Protein AF-A0A1X7KS15-F1 (afdb_monomer_lite)

Organism: NCBI:txid1515439

Secondary structure (DSSP, 8-state):
-------------------------HHHHHHHHHHHHHHHHHHHHHHHHHHHS---HHHHHHHHHHHHHH-TT-TTHHHHHHHHHHHHHHHHHHHHHHHHH-HHHHHHHHHHHHHHHHHHHHHHTSPPPP-

Structure (mmCIF, N/CA/C/O backbone):
data_AF-A0A1X7KS15-F1
#
_entry.id   AF-A0A1X7KS15-F1
#
loop_
_atom_site.group_PDB
_atom_site.id
_atom_site.type_symbol
_atom_site.label_atom_id
_atom_site.label_alt_id
_atom_site.label_comp_id
_atom_site.label_asym_id
_atom_site.label_entity_id
_atom_site.label_seq_id
_atom_site.pdbx_PDB_ins_code
_atom_site.Cartn_x
_atom_site.Cartn_y
_atom_site.Cartn_z
_atom_site.occupancy
_atom_site.B_iso_or_equiv
_atom_site.auth_seq_id
_atom_site.auth_comp_id
_atom_site.auth_asym_id
_atom_site.auth_atom_id
_atom_site.pdbx_PDB_model_num
ATOM 1 N N . MET A 1 1 ? -24.817 69.479 61.512 1.00 34.62 1 MET A N 1
ATOM 2 C CA . MET A 1 1 ? -25.051 70.423 60.396 1.00 34.62 1 MET A CA 1
ATOM 3 C C . MET A 1 1 ? -25.011 69.647 59.079 1.00 34.62 1 MET A C 1
ATOM 5 O O . MET A 1 1 ? -24.123 68.826 58.938 1.00 34.62 1 MET A O 1
ATOM 9 N N . LYS A 1 2 ? -26.034 69.863 58.229 1.00 35.88 2 LYS A N 1
ATOM 10 C CA . LYS A 1 2 ? -26.236 69.575 56.779 1.00 35.88 2 LYS A CA 1
ATOM 11 C C . LYS A 1 2 ? -25.284 68.564 56.073 1.00 35.88 2 LYS A C 1
ATOM 13 O O . LYS A 1 2 ? -24.088 68.797 56.061 1.00 35.88 2 LYS A O 1
ATOM 18 N N . LYS A 1 3 ? -25.770 67.411 55.553 1.00 38.81 3 LYS A N 1
ATOM 19 C CA . LYS A 1 3 ? -26.398 67.153 54.208 1.00 38.81 3 LYS A CA 1
ATOM 20 C C . LYS A 1 3 ? -25.371 67.324 53.049 1.00 38.81 3 LYS A C 1
ATOM 22 O O . LYS A 1 3 ? -24.768 68.381 53.010 1.00 38.81 3 LYS A O 1
ATOM 27 N N . LEU A 1 4 ? -25.117 66.424 52.078 1.00 46.53 4 LEU A N 1
ATOM 28 C CA . LEU A 1 4 ? -25.957 65.518 51.255 1.00 46.53 4 LEU A CA 1
ATOM 29 C C . LEU A 1 4 ? -25.091 64.594 50.341 1.00 46.53 4 LEU A C 1
ATOM 31 O O . LEU A 1 4 ? -24.044 65.042 49.891 1.00 46.53 4 LEU A O 1
ATOM 35 N N . ARG A 1 5 ? -25.682 63.441 49.956 1.00 43.44 5 ARG A N 1
ATOM 36 C CA . ARG A 1 5 ? -25.731 62.782 48.612 1.00 43.44 5 ARG A CA 1
ATOM 37 C C . ARG A 1 5 ? -24.462 62.152 48.026 1.00 43.44 5 ARG A C 1
ATOM 39 O O . ARG A 1 5 ? -23.479 62.834 47.793 1.00 43.44 5 ARG A O 1
ATOM 46 N N . ASP A 1 6 ? -24.469 60.824 47.869 1.00 49.47 6 ASP A N 1
ATOM 47 C CA . ASP A 1 6 ? -24.829 60.041 46.648 1.00 49.47 6 ASP A CA 1
ATOM 48 C C . ASP A 1 6 ? -23.510 59.676 45.926 1.00 49.47 6 ASP A C 1
ATOM 50 O O . ASP A 1 6 ? -22.586 60.470 45.926 1.00 49.47 6 ASP A O 1
ATOM 54 N N . CYS A 1 7 ? -23.268 58.524 45.308 1.00 40.34 7 CYS A N 1
ATOM 55 C CA . CYS A 1 7 ? -24.138 57.550 44.672 1.00 40.34 7 CYS A CA 1
ATOM 56 C C . CYS A 1 7 ? -23.310 56.277 44.387 1.00 40.34 7 CYS A C 1
ATOM 58 O O . CYS A 1 7 ? -22.098 56.372 44.234 1.00 40.34 7 CYS A O 1
ATOM 60 N N . ALA A 1 8 ? -24.009 55.150 44.214 1.00 43.03 8 ALA A N 1
ATOM 61 C CA . ALA A 1 8 ? -23.662 54.012 43.350 1.00 43.03 8 ALA A CA 1
ATOM 62 C C . ALA A 1 8 ? -22.275 53.344 43.556 1.00 43.03 8 ALA A C 1
ATOM 64 O O . ALA A 1 8 ? -21.231 53.892 43.244 1.00 43.03 8 ALA A O 1
ATOM 65 N N . GLY A 1 9 ? -22.164 52.103 44.026 1.00 43.25 9 GLY A N 1
ATOM 66 C CA . GLY A 1 9 ? -22.994 50.966 43.647 1.00 43.25 9 GLY A CA 1
ATOM 67 C C . GLY A 1 9 ? -22.566 50.433 42.281 1.00 43.25 9 GLY A C 1
ATOM 68 O O . GLY A 1 9 ? -23.236 50.676 41.285 1.00 43.25 9 GLY A O 1
ATOM 69 N N . THR A 1 10 ? -21.465 49.684 42.224 1.00 48.66 10 THR A N 1
ATOM 70 C CA . THR A 1 10 ? -21.269 48.666 41.183 1.00 48.66 10 THR A CA 1
ATOM 71 C C . THR A 1 10 ? -20.398 47.552 41.756 1.00 48.66 10 THR A C 1
ATOM 73 O O . THR A 1 10 ? -19.192 47.691 41.934 1.00 48.66 10 THR A O 1
ATOM 76 N N . LEU A 1 11 ? -21.067 46.466 42.135 1.00 44.88 11 LEU A N 1
ATOM 77 C CA . LEU A 1 11 ? -20.467 45.212 42.568 1.00 44.88 11 LEU A CA 1
ATOM 78 C C . LEU A 1 11 ? -19.623 44.640 41.423 1.00 44.88 11 LEU A C 1
ATOM 80 O O . LEU A 1 11 ? -20.122 44.458 40.313 1.00 44.88 11 LEU A O 1
ATOM 84 N N . PHE A 1 12 ? -18.359 44.336 41.709 1.00 40.56 12 PHE A N 1
ATOM 85 C CA . PHE A 1 12 ? -17.509 43.515 40.855 1.00 40.56 12 PHE A CA 1
ATOM 86 C C . PHE A 1 12 ? -18.140 42.122 40.722 1.00 40.56 12 PHE A C 1
ATOM 88 O O . PHE A 1 12 ? -17.987 41.271 41.596 1.00 40.56 12 PHE A O 1
ATOM 95 N N . VAL A 1 13 ? -18.867 41.879 39.631 1.00 46.12 13 VAL A N 1
ATOM 96 C CA . VAL A 1 13 ? -19.271 40.526 39.243 1.00 46.12 13 VAL A CA 1
ATOM 97 C C . VAL A 1 13 ? -18.052 39.872 38.603 1.00 46.12 13 VAL A C 1
ATOM 99 O O . VAL A 1 13 ? -17.792 40.019 37.411 1.00 46.12 13 VAL A O 1
ATOM 102 N N . ALA A 1 14 ? -17.263 39.181 39.423 1.00 47.91 14 ALA A N 1
ATOM 103 C CA . ALA A 1 14 ? -16.241 38.263 38.949 1.00 47.91 14 ALA A CA 1
ATOM 104 C C . ALA A 1 14 ? -16.945 37.083 38.261 1.00 47.91 14 ALA A C 1
ATOM 106 O O . ALA A 1 14 ? -17.361 36.120 38.904 1.00 47.91 14 ALA A O 1
ATOM 107 N N . ALA A 1 15 ? -17.129 37.183 36.945 1.00 51.00 15 ALA A N 1
ATOM 108 C CA . ALA A 1 15 ? -17.566 36.071 36.119 1.00 51.00 15 ALA A CA 1
ATOM 109 C C . ALA A 1 15 ? -16.432 35.035 36.067 1.00 51.00 15 ALA A C 1
ATOM 111 O O . ALA A 1 15 ? -15.522 35.117 35.243 1.00 51.00 15 ALA A O 1
ATOM 112 N N . ALA A 1 16 ? -16.467 34.077 36.992 1.00 48.84 16 ALA A N 1
ATOM 113 C CA . ALA A 1 16 ? -15.651 32.878 36.930 1.00 48.84 16 ALA A CA 1
ATOM 114 C C . ALA A 1 16 ? -16.100 32.059 35.712 1.00 48.84 16 ALA A C 1
ATOM 116 O O . ALA A 1 16 ? -17.085 31.323 35.760 1.00 48.84 16 ALA A O 1
ATOM 117 N N . VAL A 1 17 ? -15.396 32.227 34.592 1.00 53.69 17 VAL A N 1
ATOM 118 C CA . VAL A 1 17 ? -15.512 31.344 33.433 1.00 53.69 17 VAL A CA 1
ATOM 119 C C . VAL A 1 17 ? -14.998 29.980 33.878 1.00 53.69 17 VAL A C 1
ATOM 121 O O . VAL A 1 17 ? -13.794 29.746 33.954 1.00 53.69 17 VAL A O 1
ATOM 124 N N . VAL A 1 18 ? -15.923 29.087 34.226 1.00 54.41 18 VAL A N 1
ATOM 125 C CA . VAL A 1 18 ? -15.639 27.668 34.425 1.00 54.41 18 VAL A CA 1
ATOM 126 C C . VAL A 1 18 ? -15.234 27.113 33.063 1.00 54.41 18 VAL A C 1
ATOM 128 O O . VAL A 1 18 ? -16.073 26.738 32.247 1.00 54.41 18 VAL A O 1
ATOM 131 N N . THR A 1 19 ? -13.932 27.099 32.785 1.00 59.06 19 THR A N 1
ATOM 132 C CA . THR A 1 19 ? -13.363 26.312 31.696 1.00 59.06 19 THR A CA 1
ATOM 133 C C . THR A 1 19 ? -13.509 24.847 32.080 1.00 59.06 19 THR A C 1
ATOM 135 O O . THR A 1 19 ? -12.648 24.247 32.725 1.00 59.06 19 THR A O 1
ATOM 138 N N . LEU A 1 20 ? -14.655 24.272 31.712 1.00 48.59 20 LEU A N 1
ATOM 139 C CA . LEU A 1 20 ? -14.907 22.841 31.770 1.00 48.59 20 LEU A CA 1
ATOM 140 C C . LEU A 1 20 ? -13.916 22.172 30.807 1.00 48.59 20 LEU A C 1
ATOM 142 O O . LEU A 1 20 ? -14.174 21.993 29.618 1.00 48.59 20 LEU A O 1
ATOM 146 N N . SER A 1 21 ? -12.717 21.896 31.313 1.00 52.31 21 SER A N 1
ATOM 147 C CA . SER A 1 21 ? -11.678 21.191 30.585 1.00 52.31 21 SER A CA 1
ATOM 148 C C . SER A 1 21 ? -12.175 19.769 30.391 1.00 52.31 21 SER A C 1
ATOM 150 O O . SER A 1 21 ? -12.083 18.938 31.293 1.00 52.31 21 SER A O 1
ATOM 152 N N . LEU A 1 22 ? -12.738 19.498 29.214 1.00 51.19 22 LEU A N 1
ATOM 153 C CA . LEU A 1 22 ? -12.899 18.147 28.700 1.00 51.19 22 LEU A CA 1
ATOM 154 C C . LEU A 1 22 ? -11.489 17.568 28.567 1.00 51.19 22 LEU A C 1
ATOM 156 O O . LEU A 1 22 ? -10.841 17.683 27.525 1.00 51.19 22 LEU A O 1
ATOM 160 N N . ALA A 1 23 ? -10.988 16.995 29.660 1.00 52.44 23 ALA A N 1
ATOM 161 C CA . ALA A 1 23 ? -9.785 16.189 29.697 1.00 52.44 23 ALA A CA 1
ATOM 162 C C . ALA A 1 23 ? -10.070 14.901 28.915 1.00 52.44 23 ALA A C 1
ATOM 164 O O . ALA A 1 23 ? -10.260 13.829 29.481 1.00 52.44 23 ALA A O 1
ATOM 165 N N . VAL A 1 24 ? -10.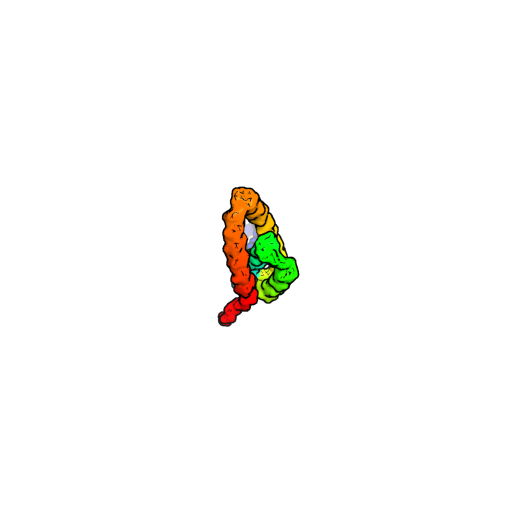158 15.020 27.588 1.00 58.62 24 VAL A N 1
ATOM 166 C CA . VAL A 1 24 ? -10.096 13.868 26.697 1.00 58.62 24 VAL A CA 1
ATOM 167 C C . VAL A 1 24 ? -8.744 13.217 26.982 1.00 58.62 24 VAL A C 1
ATOM 169 O O . VAL A 1 24 ? -7.722 13.906 26.874 1.00 58.62 24 VAL A O 1
ATOM 172 N N . PRO A 1 25 ? -8.707 11.942 27.400 1.00 60.34 25 PRO A N 1
ATOM 173 C CA . PRO A 1 25 ? -7.466 11.314 27.811 1.00 60.34 25 PRO A CA 1
ATOM 174 C C . PRO A 1 25 ? -6.473 11.367 26.650 1.00 60.34 25 PRO A C 1
ATOM 176 O O . PRO A 1 25 ? -6.739 10.847 25.567 1.00 60.34 25 PRO A O 1
ATOM 179 N N . ALA A 1 26 ? -5.317 11.999 26.872 1.00 63.44 26 ALA A N 1
ATOM 180 C CA . ALA A 1 26 ? -4.258 12.151 25.869 1.00 63.44 26 ALA A CA 1
ATOM 181 C C . ALA A 1 26 ? -3.823 10.802 25.258 1.00 63.44 26 ALA A C 1
ATOM 183 O O . ALA A 1 26 ? -3.412 10.740 24.101 1.00 63.44 26 ALA A O 1
ATOM 184 N N . ALA A 1 27 ? -3.987 9.711 26.014 1.00 65.12 27 ALA A N 1
ATOM 185 C CA . ALA A 1 27 ? -3.748 8.346 25.561 1.00 65.12 27 ALA A CA 1
ATOM 186 C C . ALA A 1 27 ? -4.660 7.910 24.395 1.00 65.12 27 ALA A C 1
ATOM 188 O O . ALA A 1 27 ? -4.196 7.181 23.522 1.00 65.12 27 ALA A O 1
ATOM 189 N N . GLY A 1 28 ? -5.919 8.367 24.351 1.00 71.56 28 GLY A N 1
ATOM 190 C CA . GLY A 1 28 ? -6.854 8.051 23.265 1.00 71.56 28 GLY A CA 1
ATOM 191 C C . GLY A 1 28 ? -6.430 8.697 21.947 1.00 71.56 28 GLY A C 1
ATOM 192 O O . GLY A 1 28 ? -6.279 8.006 20.945 1.00 71.56 28 GLY A O 1
ATOM 193 N N . ARG A 1 29 ? -6.091 9.993 21.981 1.00 77.62 29 ARG A N 1
ATOM 194 C CA . ARG A 1 29 ? -5.651 10.740 20.788 1.00 77.62 29 ARG A CA 1
ATOM 195 C C . ARG A 1 29 ? -4.363 10.195 20.175 1.00 77.62 29 ARG A C 1
ATOM 197 O O . ARG A 1 29 ? -4.277 10.041 18.965 1.00 77.62 29 ARG A O 1
ATOM 204 N N . ALA A 1 30 ? -3.376 9.850 21.004 1.00 83.69 30 ALA A N 1
ATOM 205 C CA . ALA A 1 30 ? -2.134 9.251 20.512 1.00 83.69 30 ALA A CA 1
ATOM 206 C C . ALA A 1 30 ? -2.353 7.846 19.914 1.00 83.69 30 ALA A C 1
ATOM 208 O O . ALA A 1 30 ? -1.599 7.403 19.045 1.00 83.69 30 ALA A O 1
ATOM 209 N N . SER A 1 31 ? -3.363 7.116 20.398 1.00 86.50 31 SER A N 1
ATOM 210 C CA . SER A 1 31 ? -3.717 5.796 19.879 1.00 86.50 31 SER A CA 1
ATOM 211 C C . SER A 1 31 ? -4.429 5.882 18.528 1.00 86.50 31 SER A C 1
ATOM 213 O O . SER A 1 31 ? -4.058 5.148 17.611 1.00 86.50 31 SER A O 1
ATOM 215 N N . GLU A 1 32 ? -5.373 6.813 18.410 1.00 90.69 32 GLU A N 1
ATOM 216 C CA . GLU A 1 32 ? -6.082 7.167 17.178 1.00 90.69 32 GLU A CA 1
ATOM 217 C C . GLU A 1 32 ? -5.114 7.644 16.093 1.00 90.69 32 GLU A C 1
ATOM 219 O O . GLU A 1 32 ? -5.039 7.021 15.041 1.00 90.69 32 GLU A O 1
ATOM 224 N N . GLU A 1 33 ? -4.274 8.648 16.371 1.00 92.38 33 GLU A N 1
ATOM 225 C CA . GLU A 1 33 ? -3.300 9.175 15.401 1.00 92.38 33 GLU A CA 1
ATOM 226 C C . GLU A 1 33 ? -2.366 8.077 14.870 1.00 92.38 33 GLU A C 1
ATOM 228 O O . GLU A 1 33 ? -2.085 7.980 13.672 1.00 92.38 33 GLU A O 1
ATOM 233 N N . ARG A 1 34 ? -1.899 7.195 15.758 1.00 93.44 34 ARG A N 1
ATOM 234 C CA . ARG A 1 34 ? -1.059 6.059 15.375 1.00 93.44 34 ARG A CA 1
ATOM 235 C C . ARG A 1 34 ? -1.793 5.098 14.442 1.00 93.44 34 ARG A C 1
ATOM 237 O O . ARG A 1 34 ? -1.186 4.590 13.499 1.00 93.44 34 ARG A O 1
ATOM 244 N N . ASP A 1 35 ? -3.045 4.776 14.736 1.00 95.06 35 ASP A N 1
ATOM 245 C CA . ASP A 1 35 ? -3.816 3.830 13.937 1.00 95.06 35 ASP A CA 1
ATOM 246 C C . ASP A 1 35 ? -4.282 4.462 12.609 1.00 95.06 35 ASP A C 1
ATOM 248 O O . ASP A 1 35 ? -4.222 3.797 11.574 1.00 95.06 35 ASP A O 1
ATOM 252 N N . ASP A 1 36 ? -4.561 5.763 12.589 1.00 95.88 36 ASP A N 1
ATOM 253 C CA . ASP A 1 36 ? -4.767 6.571 11.383 1.00 95.88 36 ASP A CA 1
ATOM 254 C C . ASP A 1 36 ? -3.549 6.534 10.451 1.00 95.88 36 ASP A C 1
ATOM 256 O O . ASP A 1 36 ? -3.672 6.224 9.262 1.00 95.88 36 ASP A O 1
ATOM 260 N N . MET A 1 37 ? -2.347 6.781 10.986 1.00 95.62 37 MET A N 1
ATOM 261 C CA . MET A 1 37 ? -1.103 6.698 10.211 1.00 95.62 37 MET A CA 1
ATOM 262 C C . MET A 1 37 ? -0.875 5.294 9.638 1.00 95.62 37 MET A C 1
ATOM 264 O O . MET A 1 37 ? -0.376 5.144 8.519 1.00 95.62 37 MET A O 1
ATOM 268 N N . LYS A 1 38 ? -1.238 4.243 10.384 1.00 96.44 38 LYS A N 1
ATOM 269 C CA . LYS A 1 38 ? -1.157 2.862 9.886 1.00 96.44 38 LYS A CA 1
ATOM 270 C C . LYS A 1 38 ? -2.162 2.606 8.766 1.00 96.44 38 LYS A C 1
ATOM 272 O O . LYS A 1 38 ? -1.791 1.940 7.801 1.00 96.44 38 LYS A O 1
ATOM 277 N N . ALA A 1 39 ? -3.391 3.110 8.879 1.00 97.88 39 ALA A N 1
ATOM 278 C CA . ALA A 1 39 ? -4.408 2.985 7.837 1.00 97.88 39 ALA A CA 1
ATOM 279 C C . ALA A 1 39 ? -3.964 3.688 6.545 1.00 97.88 39 ALA A C 1
ATOM 281 O O . ALA A 1 39 ? -4.049 3.103 5.465 1.00 97.88 39 ALA A O 1
ATOM 282 N N . GLU A 1 40 ? -3.397 4.892 6.659 1.00 98.38 40 GLU A N 1
ATOM 283 C CA . GLU A 1 40 ? -2.832 5.631 5.527 1.00 98.38 40 GLU A CA 1
ATOM 284 C C . GLU A 1 40 ? -1.671 4.868 4.872 1.00 98.38 40 GLU A C 1
ATOM 286 O O . GLU A 1 40 ? -1.700 4.587 3.673 1.00 98.38 40 GLU A O 1
ATOM 291 N N . ALA A 1 41 ? -0.683 4.434 5.658 1.00 97.94 41 ALA A N 1
ATOM 292 C CA . ALA A 1 41 ? 0.440 3.660 5.133 1.00 97.94 41 ALA A CA 1
ATOM 293 C C . ALA A 1 41 ? -0.009 2.336 4.487 1.00 97.94 41 ALA A C 1
ATOM 295 O O . ALA A 1 41 ? 0.597 1.883 3.517 1.00 97.94 41 ALA A O 1
ATOM 296 N N . ALA A 1 42 ? -1.051 1.693 5.015 1.00 98.19 42 ALA A N 1
ATOM 297 C CA . ALA A 1 42 ? -1.599 0.471 4.442 1.00 98.19 42 ALA A CA 1
ATOM 298 C C . ALA A 1 42 ? -2.312 0.720 3.106 1.00 98.19 42 ALA A C 1
ATOM 300 O O . ALA A 1 42 ? -2.097 -0.051 2.171 1.00 98.19 42 ALA A O 1
ATOM 301 N N . GLY A 1 43 ? -3.086 1.803 2.991 1.00 98.38 43 GLY A N 1
ATOM 302 C CA . GLY A 1 43 ? -3.734 2.196 1.738 1.00 98.38 43 GLY A CA 1
ATOM 303 C C . GLY A 1 43 ? -2.724 2.501 0.630 1.00 98.38 43 GLY A C 1
ATOM 304 O O . GLY A 1 43 ? -2.871 2.014 -0.491 1.00 98.38 43 GLY A O 1
ATOM 305 N N . GLU A 1 44 ? -1.644 3.217 0.961 1.00 98.56 44 GLU A N 1
ATOM 306 C CA . GLU A 1 44 ? -0.550 3.503 0.021 1.00 98.56 44 GLU A CA 1
ATOM 307 C C . GLU A 1 44 ? 0.093 2.208 -0.504 1.00 98.56 44 GLU A C 1
ATOM 309 O O . GLU A 1 44 ? 0.262 1.994 -1.706 1.00 98.56 44 GLU A O 1
ATOM 314 N N . ARG A 1 45 ? 0.398 1.284 0.408 1.00 98.25 45 ARG A N 1
ATOM 315 C CA . ARG A 1 45 ? 1.017 -0.005 0.080 1.00 98.25 45 ARG A CA 1
ATOM 316 C C . ARG A 1 45 ? 0.103 -0.920 -0.727 1.00 98.25 45 ARG A C 1
ATOM 318 O O . ARG A 1 45 ? 0.586 -1.611 -1.620 1.00 98.25 45 ARG A O 1
ATOM 325 N N . ALA A 1 46 ? -1.190 -0.949 -0.409 1.00 98.50 46 ALA A N 1
ATOM 326 C CA . ALA A 1 46 ? -2.165 -1.775 -1.110 1.00 98.50 46 ALA A CA 1
ATOM 327 C C . ALA A 1 46 ? -2.324 -1.334 -2.568 1.00 98.50 46 ALA A C 1
ATOM 329 O O . ALA A 1 46 ? -2.302 -2.178 -3.462 1.00 98.50 46 ALA A O 1
ATOM 330 N N . ASN A 1 47 ? -2.381 -0.024 -2.814 1.00 98.62 47 ASN A N 1
ATOM 331 C CA . ASN A 1 47 ? -2.419 0.519 -4.167 1.00 98.62 47 ASN A CA 1
ATOM 332 C C . ASN A 1 47 ? -1.163 0.127 -4.972 1.00 98.62 47 ASN A C 1
ATOM 334 O O . ASN A 1 47 ? -1.283 -0.389 -6.084 1.00 98.62 47 ASN A O 1
ATOM 338 N N . PHE A 1 48 ? 0.040 0.273 -4.396 1.00 98.38 48 PHE A N 1
ATOM 339 C CA . PHE A 1 48 ? 1.279 -0.189 -5.043 1.00 98.38 48 PHE A CA 1
ATOM 340 C C . PHE A 1 48 ? 1.243 -1.698 -5.334 1.00 98.38 48 PHE A C 1
ATOM 342 O O . PHE A 1 48 ? 1.626 -2.144 -6.418 1.00 98.38 48 PHE A O 1
ATOM 349 N N . ALA A 1 49 ? 0.771 -2.496 -4.373 1.00 98.31 49 ALA A N 1
ATOM 350 C CA . ALA A 1 49 ? 0.674 -3.943 -4.519 1.00 98.31 49 ALA A CA 1
ATOM 351 C C . ALA A 1 49 ? -0.280 -4.350 -5.653 1.00 98.31 49 ALA A C 1
ATOM 353 O O . ALA A 1 49 ? 0.032 -5.277 -6.405 1.00 98.31 49 ALA A O 1
ATOM 354 N N . GLN A 1 50 ? -1.402 -3.641 -5.808 1.00 98.44 50 GLN A N 1
ATOM 355 C CA . GLN A 1 50 ? -2.315 -3.837 -6.932 1.00 98.44 50 GLN A CA 1
ATOM 356 C C . GLN A 1 50 ? -1.642 -3.504 -8.261 1.00 98.44 50 GLN A C 1
ATOM 358 O O . GLN A 1 50 ? -1.729 -4.275 -9.213 1.00 98.44 50 GLN A O 1
ATOM 363 N N . ALA A 1 51 ? -0.956 -2.361 -8.317 1.00 97.94 51 ALA A N 1
ATOM 364 C CA . ALA A 1 51 ? -0.379 -1.845 -9.549 1.00 97.94 51 ALA A CA 1
ATOM 365 C C . ALA A 1 51 ? 0.796 -2.688 -10.065 1.00 97.94 51 ALA A C 1
ATOM 367 O O . ALA A 1 51 ? 0.937 -2.866 -11.275 1.00 97.94 51 ALA A O 1
ATOM 368 N N . PHE A 1 52 ? 1.648 -3.199 -9.169 1.00 98.25 52 PHE A N 1
ATOM 369 C CA . PHE A 1 52 ? 2.940 -3.773 -9.567 1.00 98.25 52 PHE A CA 1
ATOM 370 C C . PHE A 1 52 ? 3.220 -5.178 -9.037 1.00 98.25 52 PHE A C 1
ATOM 372 O O . PHE A 1 52 ? 4.073 -5.866 -9.593 1.00 98.25 52 PHE A O 1
ATOM 379 N N . CYS A 1 53 ? 2.514 -5.629 -7.999 1.00 97.69 53 CYS A N 1
ATOM 380 C CA . CYS A 1 53 ? 2.767 -6.924 -7.359 1.00 97.69 53 CYS A CA 1
ATOM 381 C C . CYS A 1 53 ? 1.717 -7.989 -7.695 1.00 97.69 53 CYS A C 1
ATOM 383 O O . CYS A 1 53 ? 1.693 -9.032 -7.042 1.00 97.69 53 CYS A O 1
ATOM 385 N N . GLN A 1 54 ? 0.847 -7.733 -8.681 1.00 96.69 54 GLN A N 1
ATOM 386 C CA . GLN A 1 54 ? -0.211 -8.656 -9.119 1.00 96.69 54 GLN A CA 1
ATOM 387 C C . GLN A 1 54 ? -1.149 -9.082 -7.974 1.00 96.69 54 GLN A C 1
ATOM 389 O O . GLN A 1 54 ? -1.692 -10.188 -7.966 1.00 96.69 54 GLN A O 1
ATOM 394 N N . VAL A 1 55 ? -1.331 -8.219 -6.970 1.00 97.88 55 VAL A N 1
ATOM 395 C CA . VAL A 1 55 ? -2.296 -8.478 -5.901 1.00 97.88 55 VAL A CA 1
ATOM 396 C C . VAL A 1 55 ? -3.685 -8.122 -6.414 1.00 97.88 55 VAL A C 1
ATOM 398 O O . VAL A 1 55 ? -3.913 -7.007 -6.873 1.00 97.88 55 VAL A O 1
ATOM 401 N N . SER A 1 56 ? -4.606 -9.082 -6.345 1.00 98.06 56 SER A N 1
ATOM 402 C CA . SER A 1 56 ? -5.965 -8.884 -6.840 1.00 98.06 56 SER A CA 1
ATOM 403 C C . SER A 1 56 ? -6.772 -7.929 -5.943 1.00 98.06 56 SER A C 1
ATOM 405 O O . SER A 1 56 ? -6.504 -7.860 -4.734 1.00 98.06 56 SER A O 1
ATOM 407 N N . PRO A 1 57 ? -7.777 -7.225 -6.495 1.00 98.06 57 PRO A N 1
ATOM 408 C CA . PRO A 1 57 ? -8.659 -6.357 -5.716 1.00 98.06 57 PRO A CA 1
ATOM 409 C C . PRO A 1 57 ? -9.322 -7.083 -4.540 1.00 98.06 57 PRO A C 1
ATOM 411 O O . PRO A 1 57 ? -9.331 -6.573 -3.425 1.00 98.06 57 PRO A O 1
ATOM 414 N N . GLU A 1 58 ? -9.753 -8.333 -4.728 1.00 98.38 58 GLU A N 1
ATOM 415 C CA . GLU A 1 58 ? -10.429 -9.119 -3.687 1.00 98.38 58 GLU A CA 1
ATOM 416 C C . GLU A 1 58 ? -9.502 -9.391 -2.493 1.00 98.38 58 GLU A C 1
ATOM 418 O O . GLU A 1 58 ? -9.929 -9.396 -1.335 1.00 98.38 58 GLU A O 1
ATOM 423 N N . ARG A 1 59 ? -8.202 -9.602 -2.753 1.00 97.81 59 ARG A N 1
ATOM 424 C CA . ARG A 1 59 ? -7.203 -9.766 -1.687 1.00 97.81 59 ARG A CA 1
ATOM 425 C C . ARG A 1 59 ? -6.960 -8.462 -0.937 1.00 97.81 59 ARG A C 1
ATOM 427 O O . ARG A 1 59 ? -6.720 -8.510 0.271 1.00 97.81 59 ARG A O 1
ATOM 434 N N . ILE A 1 60 ? -7.007 -7.327 -1.630 1.00 98.38 60 ILE A N 1
ATOM 435 C CA . ILE A 1 60 ? -6.871 -6.000 -1.023 1.00 98.38 60 ILE A CA 1
ATOM 436 C C . ILE A 1 60 ? -8.085 -5.681 -0.159 1.00 98.38 60 ILE A C 1
ATOM 438 O O . ILE A 1 60 ? -7.901 -5.272 0.986 1.00 98.38 60 ILE A O 1
ATOM 442 N N . ASP A 1 61 ? -9.294 -5.952 -0.640 1.00 98.44 61 ASP A N 1
ATOM 443 C CA . ASP A 1 61 ? -10.524 -5.744 0.125 1.00 98.44 61 ASP A CA 1
ATOM 444 C C . ASP A 1 61 ? -10.542 -6.620 1.381 1.00 98.44 61 ASP A C 1
ATOM 446 O O . ASP A 1 61 ? -10.755 -6.133 2.493 1.00 98.44 61 ASP A O 1
ATOM 450 N N . ALA A 1 62 ? -10.193 -7.903 1.249 1.00 98.06 62 ALA A N 1
ATOM 451 C CA . ALA A 1 62 ? -10.070 -8.798 2.397 1.00 98.06 62 ALA A CA 1
ATOM 452 C C . ALA A 1 62 ? -9.005 -8.326 3.406 1.00 98.06 62 ALA A C 1
ATOM 454 O O . ALA A 1 62 ? -9.188 -8.474 4.619 1.00 98.06 62 ALA A O 1
ATOM 455 N N . TYR A 1 63 ? -7.884 -7.775 2.930 1.00 98.06 63 TYR A N 1
ATOM 456 C CA . TYR A 1 63 ? -6.851 -7.186 3.783 1.00 98.06 63 TYR A CA 1
ATOM 457 C C . TYR A 1 63 ? -7.363 -5.937 4.508 1.00 98.06 63 TYR A C 1
ATOM 459 O O . TYR A 1 63 ? -7.221 -5.843 5.728 1.00 98.06 63 TYR A O 1
ATOM 467 N N . LYS A 1 64 ? -8.013 -5.024 3.785 1.00 98.38 64 LYS A N 1
ATOM 468 C CA . LYS A 1 64 ? -8.588 -3.785 4.308 1.00 98.38 64 LYS A CA 1
ATOM 469 C C . LYS A 1 64 ? -9.624 -4.054 5.398 1.00 98.38 64 LYS A C 1
ATOM 471 O O . LYS A 1 64 ? -9.550 -3.447 6.463 1.00 98.38 64 LYS A O 1
ATOM 476 N N . GLU A 1 65 ? -10.524 -5.014 5.190 1.00 97.69 65 GLU A N 1
ATOM 477 C CA . GLU A 1 65 ? -11.532 -5.387 6.190 1.00 97.69 65 GLU A CA 1
ATOM 478 C C . GLU A 1 65 ? -10.917 -5.981 7.461 1.00 97.69 65 GLU A C 1
ATOM 480 O O . GLU A 1 65 ? -11.355 -5.681 8.576 1.00 97.69 65 GLU A O 1
ATOM 485 N N . LYS A 1 66 ? -9.879 -6.816 7.329 1.00 97.31 66 LYS A N 1
ATOM 486 C CA . LYS A 1 66 ? -9.142 -7.325 8.496 1.00 97.31 66 LYS A CA 1
ATOM 487 C C . LYS A 1 66 ? -8.432 -6.190 9.223 1.00 97.31 66 LYS A C 1
ATOM 489 O O . LYS A 1 66 ? -8.501 -6.118 10.446 1.00 97.31 66 LYS A O 1
ATOM 494 N N . LEU A 1 67 ? -7.797 -5.290 8.478 1.00 96.81 67 LEU A N 1
ATOM 495 C CA . LEU A 1 67 ? -7.066 -4.169 9.047 1.00 96.81 67 LEU A CA 1
ATOM 496 C C . LEU A 1 67 ? -7.996 -3.202 9.789 1.00 96.81 67 LEU A C 1
ATOM 498 O O . LEU A 1 67 ? -7.666 -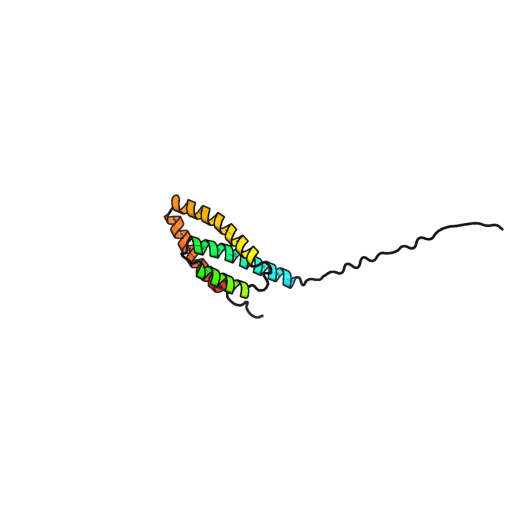2.808 10.903 1.00 96.81 67 LEU A O 1
ATOM 502 N N . ARG A 1 68 ? -9.183 -2.901 9.245 1.00 96.12 68 ARG A N 1
ATOM 503 C CA . ARG A 1 68 ? -10.204 -2.074 9.911 1.00 96.12 68 ARG A CA 1
ATOM 504 C C . ARG A 1 68 ? -10.606 -2.649 11.273 1.00 96.12 68 ARG A C 1
ATOM 506 O O . ARG A 1 68 ? -10.791 -1.913 12.232 1.00 96.12 68 ARG A O 1
ATOM 513 N N . LYS A 1 69 ? -10.694 -3.978 11.389 1.00 94.56 69 LYS A N 1
ATOM 514 C CA . LYS A 1 69 ? -11.008 -4.662 12.660 1.00 94.56 69 LYS A CA 1
ATOM 515 C C . LYS A 1 69 ? -9.852 -4.635 13.665 1.00 94.56 69 LYS A C 1
ATOM 517 O O . LYS A 1 69 ? -10.104 -4.734 14.869 1.00 94.56 69 LYS A O 1
ATOM 522 N N . THR A 1 70 ? -8.615 -4.536 13.176 1.00 94.00 70 THR A N 1
ATOM 523 C CA . THR A 1 70 ? -7.393 -4.446 13.989 1.00 94.00 70 THR A CA 1
ATOM 524 C C . THR A 1 70 ? -7.134 -3.018 14.474 1.00 94.00 70 THR A C 1
ATOM 526 O O . THR A 1 70 ? -6.770 -2.831 15.631 1.00 94.00 70 THR A O 1
ATOM 529 N N . LEU A 1 71 ? -7.344 -2.015 13.619 1.00 93.88 71 LEU A N 1
ATOM 530 C CA . LEU A 1 71 ? -7.099 -0.593 13.887 1.00 93.88 71 LEU A CA 1
ATOM 531 C C . LEU A 1 71 ? -8.360 0.092 14.426 1.00 93.88 71 LEU A C 1
ATOM 533 O O . LEU A 1 71 ? -8.928 0.973 13.791 1.00 93.88 71 LEU A O 1
ATOM 537 N N . ARG A 1 72 ? -8.829 -0.361 15.591 1.00 91.44 72 ARG A N 1
ATOM 538 C CA . ARG A 1 72 ? -10.123 0.056 16.164 1.00 91.44 72 ARG A CA 1
ATOM 539 C C . ARG A 1 72 ? -10.189 1.524 16.572 1.00 91.44 72 ARG A C 1
ATOM 541 O O . ARG A 1 72 ? -11.282 2.065 16.663 1.00 91.44 72 ARG A O 1
ATOM 548 N N . GLU A 1 73 ? -9.036 2.131 16.819 1.00 91.56 73 GLU A N 1
ATOM 549 C CA . GLU A 1 73 ? -8.932 3.523 17.255 1.00 91.56 73 GLU A CA 1
ATOM 550 C C . GLU A 1 73 ? -8.889 4.499 16.068 1.00 91.56 73 GLU A C 1
ATOM 552 O O . GLU A 1 73 ? -8.957 5.700 16.284 1.00 91.56 73 GLU A O 1
ATOM 557 N N . ALA A 1 74 ? -8.790 4.008 14.823 1.00 91.12 74 ALA A N 1
ATOM 558 C CA . ALA A 1 74 ? -8.843 4.837 13.618 1.00 91.12 74 ALA A CA 1
ATOM 559 C C . ALA A 1 74 ? -10.301 5.190 13.278 1.00 91.12 74 ALA A C 1
ATOM 561 O O . ALA A 1 74 ? -10.974 4.473 12.529 1.00 91.12 74 ALA A O 1
ATOM 562 N N . THR A 1 75 ? -10.797 6.285 13.849 1.00 87.88 75 THR A N 1
ATOM 563 C CA . THR A 1 75 ? -12.173 6.783 13.669 1.00 87.88 75 THR A CA 1
ATOM 564 C C . THR A 1 75 ? -12.489 7.095 12.201 1.00 87.88 75 THR A C 1
ATOM 566 O O . THR A 1 75 ? -13.562 6.739 11.714 1.00 87.88 75 THR A O 1
ATOM 569 N N . ASP A 1 76 ? -11.508 7.624 11.465 1.00 93.69 76 ASP A N 1
ATOM 570 C CA . ASP A 1 76 ? -11.600 7.991 10.048 1.00 93.69 76 ASP A CA 1
ATOM 571 C C . ASP A 1 76 ? -10.888 6.984 9.124 1.00 93.69 76 ASP A C 1
ATOM 573 O O . ASP A 1 76 ? -10.341 7.347 8.075 1.00 93.69 76 ASP A O 1
ATOM 577 N N . PHE A 1 77 ? -10.888 5.691 9.484 1.00 97.25 77 PHE A N 1
ATOM 578 C CA . PHE A 1 77 ? -10.138 4.641 8.776 1.00 97.25 77 PHE A CA 1
ATOM 579 C C . PHE A 1 77 ? -10.273 4.708 7.247 1.00 97.25 77 PHE A C 1
ATOM 581 O O . PHE A 1 77 ? -9.276 4.606 6.532 1.00 97.25 77 PHE A O 1
ATOM 588 N N . GLU A 1 78 ? -11.495 4.869 6.728 1.00 98.00 78 GLU A N 1
ATOM 589 C CA . GLU A 1 78 ? -11.729 4.892 5.281 1.00 98.00 78 GLU A CA 1
ATOM 590 C C . GLU A 1 78 ? -11.070 6.108 4.624 1.00 98.00 78 GLU A C 1
ATOM 592 O O . GLU A 1 78 ? -10.377 5.973 3.618 1.00 98.00 78 GLU A O 1
ATOM 597 N N . GLN A 1 79 ? -11.215 7.290 5.219 1.00 98.38 79 GLN A N 1
ATOM 598 C CA . GLN A 1 79 ? -10.595 8.507 4.709 1.00 98.38 79 GLN A CA 1
ATOM 599 C C . GLN A 1 79 ? -9.064 8.423 4.755 1.00 98.38 79 GLN A C 1
ATOM 601 O O . GLN A 1 79 ? -8.392 8.847 3.806 1.00 98.38 79 GLN A O 1
ATOM 606 N N . ARG A 1 80 ? -8.496 7.849 5.822 1.00 98.31 80 ARG A N 1
ATOM 607 C CA . ARG A 1 80 ? -7.048 7.626 5.946 1.00 98.31 80 ARG A CA 1
ATOM 608 C C . ARG A 1 80 ? -6.540 6.636 4.911 1.00 98.31 80 ARG A C 1
ATOM 610 O O . ARG A 1 80 ? -5.589 6.944 4.194 1.00 98.31 80 ARG A O 1
ATOM 617 N N . TRP A 1 81 ? -7.228 5.508 4.751 1.00 98.56 81 TRP A N 1
ATOM 618 C CA . TRP A 1 81 ? -6.943 4.530 3.703 1.00 98.56 81 TRP A CA 1
ATOM 619 C C . TRP A 1 81 ? -6.921 5.183 2.314 1.00 98.56 81 TRP A C 1
ATOM 621 O O . TRP A 1 81 ? -5.934 5.059 1.588 1.00 98.56 81 TRP A O 1
ATOM 631 N N . GLN A 1 82 ? -7.969 5.935 1.961 1.00 98.50 82 GLN A N 1
ATOM 632 C CA . GLN A 1 82 ? -8.068 6.625 0.668 1.00 98.50 82 GLN A CA 1
ATOM 633 C C . GLN A 1 82 ? -7.021 7.735 0.495 1.00 98.50 82 GLN A C 1
ATOM 635 O O . GLN A 1 82 ? -6.593 8.037 -0.619 1.00 98.50 82 GLN A O 1
ATOM 640 N N . THR A 1 83 ? -6.578 8.364 1.583 1.00 98.25 83 THR A N 1
ATOM 641 C CA . THR A 1 83 ? -5.480 9.340 1.542 1.00 98.25 83 THR A CA 1
ATOM 642 C C . THR A 1 83 ? -4.168 8.669 1.146 1.00 98.25 83 THR A C 1
ATOM 644 O O . THR A 1 83 ? -3.493 9.144 0.230 1.00 98.25 83 THR A O 1
ATOM 647 N N . GLY A 1 84 ? -3.853 7.524 1.751 1.00 98.31 84 GLY A N 1
ATOM 648 C CA . GLY A 1 84 ? -2.698 6.718 1.364 1.00 98.31 84 GLY A CA 1
ATOM 649 C C . GLY A 1 84 ? -2.796 6.205 -0.069 1.00 98.31 84 GLY A C 1
ATOM 650 O O . GLY A 1 84 ? -1.845 6.321 -0.839 1.00 98.31 84 GLY A O 1
ATOM 651 N N . TRP A 1 85 ? -3.971 5.705 -0.453 1.00 98.44 85 TRP A N 1
ATOM 652 C CA . TRP A 1 85 ? -4.244 5.208 -1.802 1.00 98.44 85 TRP A CA 1
ATOM 653 C C . TRP A 1 85 ? -3.910 6.244 -2.883 1.00 98.44 85 TRP A C 1
ATOM 655 O O . TRP A 1 85 ? -3.114 5.975 -3.780 1.00 98.44 85 TRP A O 1
ATOM 665 N N . ARG A 1 86 ? -4.435 7.468 -2.745 1.00 98.00 86 ARG A N 1
ATOM 666 C CA . ARG A 1 86 ? -4.168 8.575 -3.680 1.00 98.00 86 ARG A CA 1
ATOM 667 C C . ARG A 1 86 ? -2.702 9.002 -3.689 1.00 98.00 86 ARG A C 1
ATOM 669 O O . ARG A 1 86 ? -2.163 9.368 -4.732 1.00 98.00 86 ARG A O 1
ATOM 676 N N . ARG A 1 87 ? -2.014 8.945 -2.542 1.00 96.50 87 ARG A N 1
ATOM 677 C CA . ARG A 1 87 ? -0.566 9.210 -2.495 1.00 96.50 87 ARG A CA 1
ATOM 678 C C . ARG A 1 87 ? 0.206 8.202 -3.352 1.00 96.50 87 ARG A C 1
ATOM 680 O O . ARG A 1 87 ? 1.121 8.602 -4.074 1.00 96.50 87 ARG A O 1
ATOM 687 N N . ALA A 1 88 ? -0.169 6.926 -3.306 1.00 97.12 88 ALA A N 1
ATOM 688 C CA . ALA A 1 88 ? 0.468 5.896 -4.118 1.00 97.12 88 ALA A CA 1
ATOM 689 C C . ALA A 1 88 ? 0.237 6.090 -5.619 1.00 97.12 88 ALA A C 1
ATOM 691 O O . ALA A 1 88 ? 1.167 5.867 -6.381 1.00 97.12 88 ALA A O 1
ATOM 692 N N . GLU A 1 89 ? -0.925 6.573 -6.062 1.00 95.56 89 GLU A N 1
ATOM 693 C CA . GLU A 1 89 ? -1.185 6.839 -7.490 1.00 95.56 89 GLU A CA 1
ATOM 694 C C . GLU A 1 89 ? -0.138 7.795 -8.099 1.00 95.56 89 GLU A C 1
ATOM 696 O O . GLU A 1 89 ? 0.405 7.549 -9.185 1.00 95.56 89 GLU A O 1
ATOM 701 N N . ASN A 1 90 ? 0.250 8.829 -7.344 1.00 91.56 90 ASN A N 1
ATOM 702 C CA . ASN A 1 90 ? 1.325 9.748 -7.730 1.00 91.56 90 ASN A CA 1
ATOM 703 C C . ASN A 1 90 ? 2.695 9.047 -7.804 1.00 91.56 90 ASN A C 1
ATOM 705 O O . ASN A 1 90 ? 3.460 9.252 -8.751 1.00 91.56 90 ASN A O 1
ATOM 709 N N . ASN A 1 91 ? 3.014 8.198 -6.824 1.00 92.06 91 ASN A N 1
ATOM 710 C CA . ASN A 1 91 ? 4.269 7.438 -6.799 1.00 92.06 91 ASN A CA 1
ATOM 711 C C . ASN A 1 91 ? 4.326 6.380 -7.915 1.00 92.06 91 ASN A C 1
ATOM 713 O O . ASN A 1 91 ? 5.366 6.202 -8.552 1.00 92.06 91 ASN A O 1
ATOM 717 N N . ASN A 1 92 ? 3.205 5.731 -8.217 1.00 96.38 92 ASN A N 1
ATOM 718 C CA . ASN A 1 92 ? 3.090 4.729 -9.270 1.00 96.38 92 ASN A CA 1
ATOM 719 C C . ASN A 1 92 ? 3.298 5.349 -10.652 1.00 96.38 92 ASN A C 1
ATOM 721 O O . ASN A 1 92 ? 3.928 4.739 -11.513 1.00 96.38 92 ASN A O 1
ATOM 725 N N . SER A 1 93 ? 2.855 6.591 -10.848 1.00 95.12 93 SER A N 1
ATOM 726 C CA . SER A 1 93 ? 3.120 7.343 -12.078 1.00 95.12 93 SER A CA 1
ATOM 727 C C . SER A 1 93 ? 4.628 7.539 -12.302 1.00 95.12 93 SER A C 1
ATOM 729 O O . SER A 1 93 ? 5.129 7.338 -13.409 1.00 95.12 93 SER A O 1
ATOM 731 N N . ARG A 1 94 ? 5.393 7.820 -11.236 1.00 94.56 94 ARG A N 1
ATOM 732 C CA . ARG A 1 94 ? 6.867 7.888 -11.295 1.00 94.56 94 ARG A CA 1
ATOM 733 C C . ARG A 1 94 ? 7.501 6.527 -11.592 1.00 94.56 94 ARG A C 1
ATOM 735 O O . ARG A 1 94 ? 8.448 6.468 -12.372 1.00 94.56 94 ARG A O 1
ATOM 742 N N . MET A 1 95 ? 6.976 5.448 -11.010 1.00 97.19 95 MET A N 1
ATOM 743 C CA . MET A 1 95 ? 7.428 4.078 -11.292 1.00 97.19 95 MET A CA 1
ATOM 744 C C . MET A 1 95 ? 7.164 3.666 -12.746 1.00 97.19 95 MET A C 1
ATOM 746 O O . MET A 1 95 ? 8.017 3.031 -13.357 1.00 97.19 95 MET A O 1
ATOM 750 N N . ASN A 1 96 ? 6.040 4.077 -13.336 1.00 96.38 96 ASN A N 1
ATOM 751 C CA . ASN A 1 96 ? 5.771 3.856 -14.759 1.00 96.38 96 ASN A CA 1
ATOM 752 C C . ASN A 1 96 ? 6.770 4.607 -15.650 1.00 96.38 96 ASN A C 1
ATOM 754 O O . ASN A 1 96 ? 7.312 4.013 -16.576 1.00 96.38 96 ASN A O 1
ATOM 758 N N . GLY A 1 97 ? 7.103 5.859 -15.320 1.00 96.69 97 GLY A N 1
ATOM 759 C CA . GLY A 1 97 ? 8.163 6.583 -16.030 1.00 96.69 97 GLY A CA 1
ATOM 760 C C . GLY A 1 97 ? 9.551 5.949 -15.858 1.00 96.69 97 GLY A C 1
ATOM 761 O O . GLY A 1 97 ? 10.386 6.026 -16.755 1.00 96.69 97 GLY A O 1
ATOM 762 N N . LEU A 1 98 ? 9.820 5.296 -14.721 1.00 97.25 98 LEU A N 1
ATOM 763 C CA . LEU A 1 98 ? 11.039 4.504 -14.542 1.00 97.25 98 LEU A CA 1
ATOM 764 C C . LEU A 1 98 ? 11.038 3.268 -15.448 1.00 97.25 98 LEU A C 1
ATOM 766 O O . LEU A 1 98 ? 12.047 3.013 -16.086 1.00 97.25 98 LEU A O 1
ATOM 770 N N . ARG A 1 99 ? 9.912 2.554 -15.562 1.00 97.69 99 ARG A N 1
ATOM 771 C CA . ARG A 1 99 ? 9.782 1.374 -16.432 1.00 97.69 99 ARG A CA 1
ATOM 772 C C . ARG A 1 99 ? 10.167 1.654 -17.884 1.00 97.69 99 ARG A C 1
ATOM 774 O O . ARG A 1 99 ? 10.721 0.776 -18.530 1.00 97.69 99 ARG A O 1
ATOM 781 N N . GLU A 1 100 ? 9.854 2.844 -18.388 1.00 97.19 100 GLU A N 1
ATOM 782 C CA . GLU A 1 100 ? 10.163 3.250 -19.765 1.00 97.19 100 GLU A CA 1
ATOM 783 C C . GLU A 1 100 ? 11.636 3.633 -19.952 1.00 97.19 100 GLU A C 1
ATOM 785 O O . GLU A 1 100 ? 12.227 3.315 -20.979 1.00 97.19 100 GLU A O 1
ATOM 790 N N . ARG A 1 101 ? 12.231 4.312 -18.964 1.00 98.12 101 ARG A N 1
ATOM 791 C CA . ARG A 1 101 ? 13.607 4.830 -19.052 1.00 98.12 101 ARG A CA 1
ATOM 792 C C . ARG A 1 101 ? 14.669 3.810 -18.653 1.00 98.12 101 ARG A C 1
ATOM 794 O O . ARG A 1 101 ? 15.747 3.810 -19.231 1.00 98.12 101 ARG A O 1
ATOM 801 N N . ASP A 1 102 ? 14.372 2.993 -17.648 1.00 98.38 102 ASP A N 1
ATOM 802 C CA . ASP A 1 102 ? 15.264 1.982 -17.081 1.00 98.38 102 ASP A CA 1
ATOM 803 C C . ASP A 1 102 ? 14.443 0.761 -16.610 1.00 98.38 102 ASP A C 1
ATOM 805 O O . ASP A 1 102 ? 14.027 0.664 -15.444 1.00 98.38 102 ASP A O 1
ATOM 809 N N . PRO A 1 103 ? 14.150 -0.177 -17.530 1.00 98.06 103 PRO A N 1
ATOM 810 C CA . PRO A 1 103 ? 13.331 -1.346 -17.232 1.00 98.06 103 PRO A CA 1
ATOM 811 C C . PRO A 1 103 ? 13.935 -2.277 -16.176 1.00 98.06 103 PRO A C 1
ATOM 813 O O . PRO A 1 103 ? 13.188 -2.975 -15.487 1.00 98.06 103 PRO A O 1
ATOM 816 N N . ASP A 1 104 ? 15.260 -2.327 -16.052 1.00 98.38 104 ASP A N 1
ATOM 817 C CA . ASP A 1 104 ? 15.925 -3.260 -15.145 1.00 98.38 104 ASP A CA 1
ATOM 818 C C . ASP A 1 104 ? 15.954 -2.716 -13.716 1.00 98.38 104 ASP A C 1
ATOM 820 O O . ASP A 1 104 ? 15.601 -3.451 -12.786 1.00 98.38 104 ASP A O 1
ATOM 824 N N . GLU A 1 105 ? 16.206 -1.416 -13.534 1.00 98.06 105 GLU A N 1
ATOM 825 C CA . GLU A 1 105 ? 16.019 -0.752 -12.238 1.00 98.06 105 GLU A CA 1
ATOM 826 C C . GLU A 1 105 ? 14.548 -0.809 -11.792 1.00 98.06 105 GLU A C 1
ATOM 828 O O . GLU A 1 105 ? 14.249 -1.070 -10.621 1.00 98.06 105 GLU A O 1
ATOM 833 N N . PHE A 1 106 ? 13.596 -0.638 -12.719 1.00 98.38 106 PHE A N 1
ATOM 834 C CA . PHE A 1 106 ? 12.174 -0.823 -12.420 1.00 98.38 106 PHE A CA 1
ATOM 835 C C . PHE A 1 106 ? 11.884 -2.229 -11.876 1.00 98.38 106 PHE A C 1
ATOM 837 O O . PHE A 1 106 ? 11.277 -2.358 -10.808 1.00 98.38 106 PHE A O 1
ATOM 844 N N . LYS A 1 107 ? 12.339 -3.285 -12.567 1.00 98.19 107 LYS A N 1
ATOM 845 C CA . LYS A 1 107 ? 12.146 -4.678 -12.124 1.00 98.19 107 LYS A CA 1
ATOM 846 C C . LYS A 1 107 ? 12.785 -4.923 -10.758 1.00 98.19 107 LYS A C 1
ATOM 848 O O . LYS A 1 107 ? 12.149 -5.539 -9.901 1.00 98.19 107 LYS A O 1
ATOM 853 N N . ALA A 1 108 ? 14.005 -4.427 -10.537 1.00 97.94 108 ALA A N 1
ATOM 854 C CA . ALA A 1 108 ? 14.710 -4.569 -9.267 1.00 97.94 108 ALA A CA 1
ATOM 855 C C . ALA A 1 108 ? 13.921 -3.927 -8.115 1.00 97.94 108 ALA A C 1
ATOM 857 O O . ALA A 1 108 ? 13.678 -4.566 -7.086 1.00 97.94 108 ALA A O 1
ATOM 858 N N . ARG A 1 109 ? 13.428 -2.698 -8.311 1.00 97.19 109 ARG A N 1
ATOM 859 C CA . ARG A 1 109 ? 12.607 -1.996 -7.316 1.00 97.19 109 ARG A CA 1
ATOM 860 C C . ARG A 1 109 ? 11.278 -2.684 -7.063 1.00 97.19 109 ARG A C 1
ATOM 862 O O . ARG A 1 109 ? 10.902 -2.827 -5.900 1.00 97.19 109 ARG A O 1
ATOM 869 N N . VAL A 1 110 ? 10.559 -3.101 -8.106 1.00 97.94 110 VAL A N 1
ATOM 870 C CA . VAL A 1 110 ? 9.281 -3.809 -7.944 1.00 97.94 110 VAL A CA 1
ATOM 871 C C . VAL A 1 110 ? 9.495 -5.086 -7.141 1.00 97.94 110 VAL A C 1
ATOM 873 O O . VAL A 1 110 ? 8.801 -5.283 -6.148 1.00 97.94 110 VAL A O 1
ATOM 876 N N . LYS A 1 111 ? 10.509 -5.892 -7.481 1.00 97.31 111 LYS A N 1
ATOM 877 C CA . LYS A 1 111 ? 10.827 -7.129 -6.758 1.00 97.31 111 LYS A CA 1
ATOM 878 C C . LYS A 1 111 ? 11.021 -6.886 -5.257 1.00 97.31 111 LYS A C 1
ATOM 880 O O . LYS A 1 111 ? 10.300 -7.469 -4.448 1.00 97.31 111 LYS A O 1
ATOM 885 N N . VAL A 1 112 ? 11.933 -5.981 -4.890 1.00 96.56 112 VAL A N 1
ATOM 886 C CA . VAL A 1 112 ? 12.243 -5.680 -3.479 1.00 96.56 112 VAL A CA 1
ATOM 887 C C . VAL A 1 112 ? 11.017 -5.144 -2.736 1.00 96.56 112 VAL A C 1
ATOM 889 O O . VAL A 1 112 ? 10.751 -5.535 -1.596 1.00 96.56 112 VAL A O 1
ATOM 892 N N . ASN A 1 113 ? 10.237 -4.262 -3.368 1.00 96.62 113 ASN A N 1
ATOM 893 C CA . ASN A 1 113 ? 9.037 -3.718 -2.740 1.00 96.62 113 ASN A CA 1
ATOM 894 C C . ASN A 1 113 ? 7.971 -4.799 -2.539 1.00 96.62 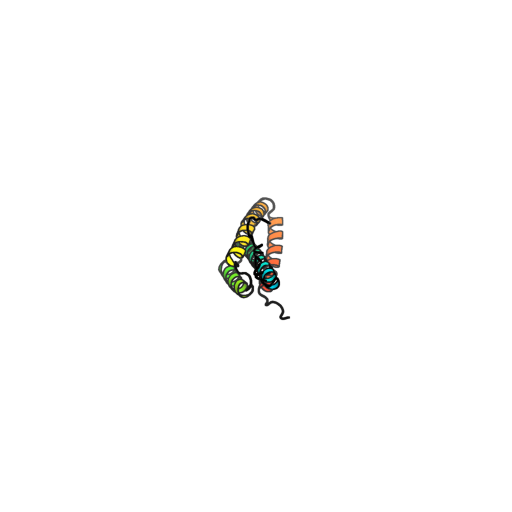113 ASN A C 1
ATOM 896 O O . ASN A 1 113 ? 7.432 -4.901 -1.441 1.00 96.62 113 ASN A O 1
ATOM 900 N N . CYS A 1 114 ? 7.700 -5.644 -3.533 1.00 97.25 114 CYS A N 1
ATOM 901 C CA . CYS A 1 114 ? 6.693 -6.698 -3.412 1.00 97.25 114 CYS A CA 1
ATOM 902 C C . CYS A 1 114 ? 7.03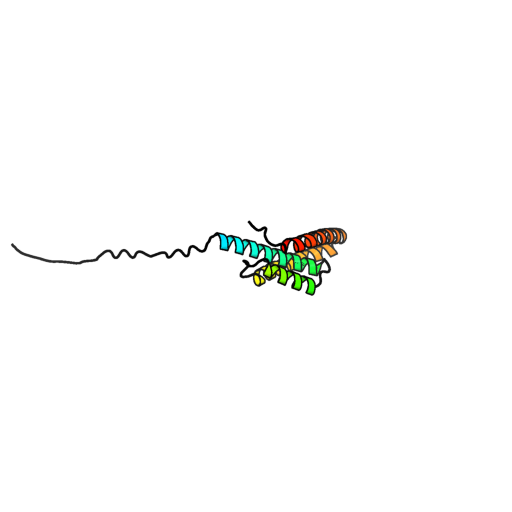3 -7.712 -2.309 1.00 97.25 114 CYS A C 1
ATOM 904 O O . CYS A 1 114 ? 6.155 -8.088 -1.529 1.00 97.25 114 CYS A O 1
ATOM 906 N N . GLU A 1 115 ? 8.305 -8.101 -2.180 1.00 96.06 115 GLU A N 1
ATOM 907 C CA . GLU A 1 115 ? 8.769 -8.972 -1.091 1.00 96.06 115 GLU A CA 1
ATOM 908 C C . GLU A 1 115 ? 8.554 -8.317 0.282 1.00 96.06 115 GLU A C 1
ATOM 910 O O . GLU A 1 115 ? 7.975 -8.921 1.191 1.00 96.06 115 GLU A O 1
ATOM 915 N N . ARG A 1 116 ? 8.935 -7.041 0.419 1.00 96.25 116 ARG A N 1
ATOM 916 C CA . ARG A 1 116 ? 8.742 -6.273 1.657 1.00 96.25 116 ARG A CA 1
ATOM 917 C C . ARG A 1 116 ? 7.264 -6.111 2.018 1.00 96.25 116 ARG A C 1
ATOM 919 O O . ARG A 1 116 ? 6.899 -6.200 3.192 1.00 96.25 116 ARG A O 1
ATOM 926 N N . LEU A 1 117 ? 6.408 -5.860 1.029 1.00 96.31 117 LEU A N 1
ATOM 927 C CA . LEU A 1 117 ? 4.976 -5.643 1.232 1.00 96.31 117 LEU A CA 1
ATOM 928 C C . LEU A 1 117 ? 4.269 -6.878 1.780 1.00 96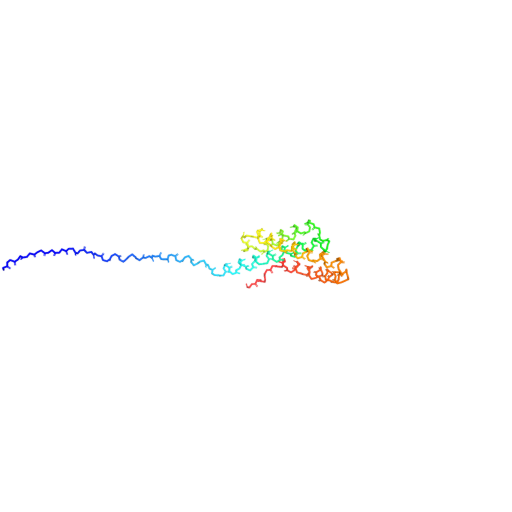.31 117 LEU A C 1
ATOM 930 O O . LEU A 1 117 ? 3.412 -6.731 2.650 1.00 96.31 117 LEU A O 1
ATOM 934 N N . LYS A 1 118 ? 4.664 -8.080 1.346 1.00 92.94 118 LYS A N 1
ATOM 935 C CA . LYS A 1 118 ? 4.125 -9.335 1.883 1.00 92.94 118 LYS A CA 1
ATOM 936 C C . LYS A 1 118 ? 4.305 -9.414 3.403 1.00 92.94 118 LYS A C 1
ATOM 938 O O . LYS A 1 118 ? 3.332 -9.600 4.131 1.00 92.94 118 LYS A O 1
ATOM 943 N N . TRP A 1 119 ? 5.528 -9.177 3.881 1.00 93.38 119 TRP A N 1
ATOM 944 C CA . TRP A 1 119 ? 5.843 -9.185 5.313 1.00 93.38 119 TRP A CA 1
ATOM 945 C C . TRP A 1 119 ? 5.102 -8.082 6.084 1.00 93.38 119 TRP A C 1
ATOM 947 O O . TRP A 1 119 ? 4.571 -8.318 7.170 1.00 93.38 119 TRP A O 1
ATOM 957 N N . LEU A 1 120 ? 5.028 -6.870 5.520 1.00 95.31 120 LEU A N 1
ATOM 958 C CA . LEU A 1 120 ? 4.333 -5.744 6.151 1.00 95.31 120 LEU A CA 1
ATOM 959 C C . LEU A 1 120 ? 2.829 -5.996 6.297 1.00 95.31 120 LEU A C 1
ATOM 961 O O . LEU A 1 120 ? 2.264 -5.675 7.344 1.00 95.31 120 LEU A O 1
ATOM 965 N N . ALA A 1 121 ? 2.190 -6.569 5.275 1.00 93.94 121 ALA A N 1
ATOM 966 C CA . ALA A 1 121 ? 0.769 -6.893 5.305 1.00 93.94 121 ALA A CA 1
ATOM 967 C C . ALA A 1 121 ? 0.468 -7.907 6.417 1.00 93.94 121 ALA A C 1
ATOM 969 O O . ALA A 1 121 ? -0.384 -7.647 7.266 1.00 93.94 121 ALA A O 1
ATOM 970 N N . GLU A 1 122 ? 1.225 -9.004 6.484 1.00 91.81 122 GLU A N 1
ATOM 971 C CA . GLU A 1 122 ? 1.070 -10.033 7.520 1.00 91.81 122 GLU A CA 1
ATOM 972 C C . GLU A 1 122 ? 1.269 -9.468 8.934 1.00 91.81 122 GLU A C 1
ATOM 974 O O . GLU A 1 122 ? 0.475 -9.738 9.837 1.00 91.81 122 GLU A O 1
ATOM 979 N N . ASN A 1 123 ? 2.286 -8.627 9.131 1.00 92.44 123 ASN A N 1
ATOM 980 C CA . ASN A 1 123 ? 2.570 -8.045 10.441 1.00 92.44 123 ASN A CA 1
ATOM 981 C C . ASN A 1 123 ? 1.563 -6.989 10.882 1.00 92.44 123 ASN A C 1
ATOM 983 O O . ASN A 1 123 ? 1.275 -6.893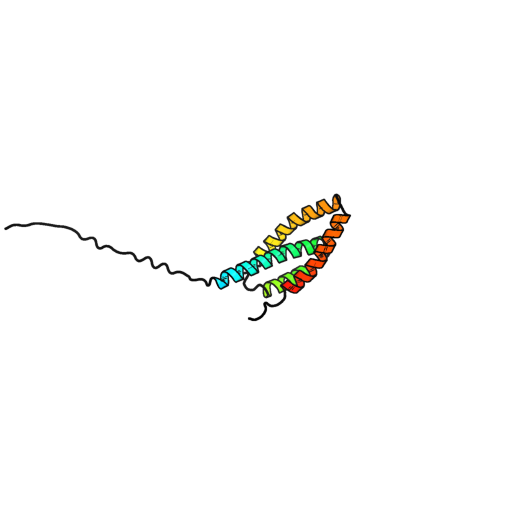 12.072 1.00 92.44 123 ASN A O 1
ATOM 987 N N . SER A 1 124 ? 1.010 -6.214 9.948 1.00 92.19 124 SER A N 1
ATOM 988 C CA . SER A 1 124 ? 0.012 -5.185 10.267 1.00 92.19 124 SER A CA 1
ATOM 989 C C . SER A 1 124 ? -1.298 -5.756 10.818 1.00 92.19 124 SER A C 1
ATOM 991 O O . SER A 1 124 ? -2.029 -5.053 11.508 1.00 92.19 124 SER A O 1
ATOM 993 N N . LEU A 1 125 ? -1.576 -7.036 10.547 1.00 92.62 125 LEU A N 1
ATOM 994 C CA . LEU A 1 125 ? -2.763 -7.732 11.037 1.00 92.62 125 LEU A CA 1
ATOM 995 C C . LEU A 1 125 ? -2.561 -8.401 12.400 1.00 92.62 125 LEU A C 1
ATOM 997 O O . LEU A 1 125 ? -3.520 -8.931 12.960 1.00 92.62 125 LEU A O 1
ATOM 1001 N N . ARG A 1 126 ? -1.337 -8.408 12.941 1.00 88.12 126 ARG A N 1
ATOM 1002 C CA . ARG A 1 126 ? -1.079 -9.001 14.254 1.00 88.12 126 ARG A CA 1
ATOM 1003 C C . ARG A 1 126 ? -1.750 -8.168 15.338 1.00 88.12 126 ARG A C 1
ATOM 1005 O O . ARG A 1 126 ? -1.701 -6.939 15.315 1.00 88.12 126 ARG A O 1
ATOM 1012 N N . ALA A 1 127 ? -2.351 -8.856 16.305 1.00 73.38 127 ALA A N 1
ATOM 1013 C CA . ALA A 1 127 ? -2.900 -8.197 17.476 1.00 73.38 127 ALA A CA 1
ATOM 1014 C C . ALA A 1 127 ? -1.782 -7.437 18.215 1.00 73.38 127 ALA A C 1
ATOM 1016 O O . ALA A 1 127 ? -0.661 -7.952 18.314 1.00 73.38 127 ALA A O 1
ATOM 1017 N N . PRO A 1 128 ? -2.062 -6.234 18.743 1.00 66.69 128 PRO A N 1
ATOM 1018 C CA . PRO A 1 128 ? -1.114 -5.551 19.608 1.00 66.69 128 PRO A CA 1
ATOM 1019 C C . PRO A 1 128 ? -0.790 -6.451 20.806 1.00 66.69 128 PRO A C 1
ATOM 1021 O O . PRO A 1 128 ? -1.678 -7.108 21.356 1.00 66.69 128 PRO A O 1
ATOM 1024 N N . ALA A 1 129 ? 0.489 -6.509 21.184 1.00 63.66 129 ALA A N 1
ATOM 1025 C CA . ALA A 1 129 ? 0.922 -7.275 22.346 1.00 63.66 129 ALA A CA 1
ATOM 1026 C C . ALA A 1 129 ? 0.112 -6.824 23.570 1.00 63.66 129 ALA A C 1
ATOM 1028 O O . ALA A 1 129 ? 0.038 -5.625 23.854 1.00 63.66 129 ALA A O 1
ATOM 1029 N N . ARG A 1 130 ? -0.526 -7.777 24.260 1.00 57.72 130 ARG A N 1
ATOM 1030 C CA . ARG A 1 130 ? -1.212 -7.488 25.521 1.00 57.72 130 ARG A CA 1
ATOM 1031 C C . ARG A 1 130 ? -0.151 -7.036 26.525 1.00 57.72 130 ARG A C 1
ATOM 1033 O O . ARG A 1 130 ? 0.840 -7.741 26.704 1.00 57.72 130 ARG A O 1
ATOM 1040 N N . LYS A 1 131 ? -0.336 -5.842 27.085 1.00 48.91 131 LYS A N 1
ATOM 1041 C CA . LYS A 1 131 ? 0.419 -5.363 28.245 1.00 48.91 131 LYS A CA 1
ATOM 1042 C C . LYS A 1 131 ? -0.264 -5.840 29.514 1.00 48.91 131 LYS A C 1
ATOM 1044 O O . LYS A 1 131 ? -1.514 -5.904 29.488 1.00 48.91 131 LYS A O 1
#

pLDDT: mean 84.75, std 20.05, range [34.62, 98.62]

Foldseek 3Di:
DDDDDDDDDDDPPPPPPPPPPPPPPPVLVVLQVVLLQVLLQLLLLLLLCVLQVVDDPVNSVVLLVLLCVQSVSNPPSVVSSVNSNVVNVVVVVVLVVCCVVPVVVSVVVSVVSNVVSVVVSVVSNDHDDDD

Radius of gyration: 28.36 Å; chains: 1; bounding box: 42×80×80 Å

Sequence (131 aa):
MKKLRDCAGTLFVAAAVVTLSLAVPAAGRASEERDDMKAEAAGERANFAQAFCQVSPERIDAYKEKLRKTLREATDFEQRWQTGWRRAENNNSRMNGLRERDPDEFKARVKVNCERLKWLAENSLRAPARK